Prot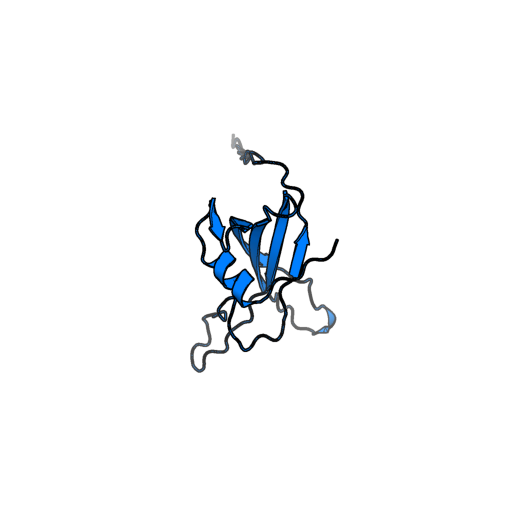ein AF-A0A6B2FKY1-F1 (afdb_monomer)

Foldseek 3Di:
DFDDDDLVQVVVLVPDDAQDQDPVFKGWHDKDKDFDFDDQPPVPPDRPRPTWIKIKTWMAGNVVRFIKMKIDTWDWDDDPPDPPDTHTDDPRDPDDPDDIGMDTDDCPDPDPPPVPPPPPPPDDD

Solvent-accessible surface area (backbone atoms only — not comparable to full-atom values): 8193 Å² total; per-residue (Å²): 140,88,70,86,76,54,69,71,56,52,48,51,47,68,74,45,53,68,72,39,72,44,94,87,37,33,30,24,58,55,70,50,79,43,82,39,75,59,77,83,57,77,88,68,87,52,94,68,78,58,71,38,45,27,42,37,38,33,31,38,34,68,86,79,71,44,38,35,32,42,39,35,69,48,51,75,44,88,60,94,90,56,96,81,68,90,44,63,46,71,96,78,66,92,88,70,87,71,81,64,46,69,44,80,46,86,82,84,63,89,74,83,76,73,78,79,76,78,79,81,78,79,81,87,126

pLDDT: mean 71.92, std 18.88, range [35.38, 95.81]

Mean predicted aligned error: 12.19 Å

Radius of gyration: 19.31 Å; Cα contacts (8 Å, |Δi|>4): 175; chains: 1; bounding box: 42×61×46 Å

Nearest PDB structures (foldseek):
  9eyt-assembly1_A  TM=6.607E-01  e=4.102E+00  Saccharomyces cerevisiae S288C
  8wg2-assembly1_A  TM=6.877E-01  e=6.490E+00  Flavobacterium johnsoniae UW101
  8wg2-assembly2_D  TM=6.855E-01  e=7.279E+00  Flavobacterium johnsoniae UW101

Structure (mmCIF, N/CA/C/O backbone):
data_AF-A0A6B2FKY1-F1
#
_entry.id   AF-A0A6B2FKY1-F1
#
loop_
_atom_site.group_PDB
_atom_site.id
_atom_site.type_symbol
_atom_site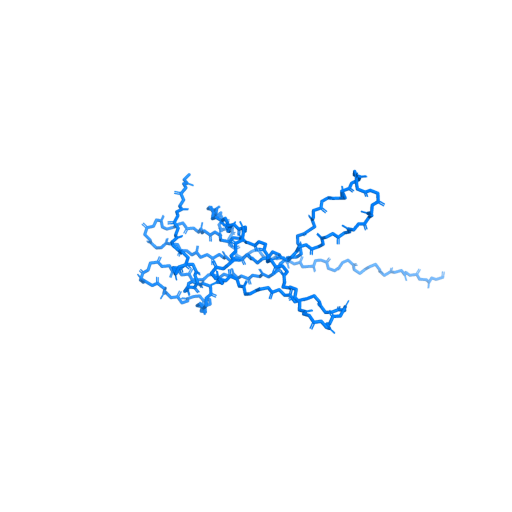.label_atom_id
_atom_site.label_alt_id
_atom_site.label_comp_id
_atom_site.label_asym_id
_atom_site.label_entity_id
_atom_site.label_seq_id
_atom_site.pdbx_PDB_ins_code
_atom_site.Cartn_x
_atom_site.Cartn_y
_atom_site.Cartn_z
_atom_site.occupancy
_atom_site.B_iso_or_equiv
_atom_site.auth_seq_id
_atom_site.auth_comp_id
_atom_site.auth_asym_id
_atom_site.auth_atom_id
_atom_site.pdbx_PDB_model_num
ATOM 1 N N . MET A 1 1 ? 8.494 3.744 17.003 1.00 57.88 1 MET A N 1
ATOM 2 C CA . MET A 1 1 ? 7.716 2.497 16.821 1.00 57.88 1 MET A CA 1
ATOM 3 C C . MET A 1 1 ? 8.063 1.926 15.451 1.00 57.88 1 MET A C 1
ATOM 5 O O . MET A 1 1 ? 8.072 2.699 14.501 1.00 57.88 1 MET A O 1
ATOM 9 N N . ARG A 1 2 ? 8.419 0.641 15.332 1.00 65.75 2 ARG A N 1
ATOM 10 C CA . ARG A 1 2 ? 8.652 -0.019 14.032 1.00 65.75 2 ARG A CA 1
ATOM 11 C C . ARG A 1 2 ? 7.595 -1.101 13.851 1.00 65.75 2 ARG A C 1
ATOM 13 O O . ARG A 1 2 ? 7.387 -1.889 14.767 1.00 65.75 2 ARG A O 1
ATOM 20 N N . LYS A 1 3 ? 6.946 -1.123 12.690 1.00 79.06 3 LYS A N 1
ATOM 21 C CA . LYS A 1 3 ? 5.935 -2.115 12.321 1.00 79.06 3 LYS A CA 1
ATOM 22 C C . LYS A 1 3 ? 6.397 -2.867 11.092 1.00 79.06 3 LYS A C 1
ATOM 24 O O . LYS A 1 3 ? 6.963 -2.268 10.183 1.00 79.06 3 LYS A O 1
ATOM 29 N N . SER A 1 4 ? 6.147 -4.167 11.086 1.00 84.38 4 SER A N 1
ATOM 30 C CA . SER A 1 4 ? 6.422 -5.033 9.950 1.00 84.38 4 SER A CA 1
ATOM 31 C C . SER A 1 4 ? 5.137 -5.763 9.591 1.00 84.38 4 SER A C 1
ATOM 33 O O . SER A 1 4 ? 4.507 -6.367 10.459 1.00 84.38 4 SER A O 1
ATOM 35 N N . LEU A 1 5 ? 4.729 -5.659 8.331 1.00 87.19 5 LEU A N 1
ATOM 36 C CA . LEU A 1 5 ? 3.619 -6.413 7.760 1.00 87.19 5 LEU A CA 1
ATOM 37 C C . LEU A 1 5 ? 4.179 -7.325 6.676 1.00 87.19 5 LEU A C 1
ATOM 39 O O . LEU A 1 5 ? 5.112 -6.948 5.967 1.00 87.19 5 LEU A O 1
ATOM 43 N N . THR A 1 6 ? 3.607 -8.519 6.537 1.00 88.25 6 THR A N 1
ATOM 44 C CA . THR A 1 6 ? 3.989 -9.415 5.445 1.00 88.25 6 THR A CA 1
ATOM 45 C C . THR A 1 6 ? 3.587 -8.813 4.099 1.00 88.25 6 THR A C 1
ATOM 47 O O . THR A 1 6 ? 2.637 -8.029 4.004 1.00 88.25 6 THR A O 1
ATOM 50 N N . VAL A 1 7 ? 4.289 -9.216 3.039 1.00 85.44 7 VAL A N 1
ATOM 51 C CA . VAL A 1 7 ? 3.984 -8.801 1.661 1.00 85.44 7 VAL A CA 1
ATOM 52 C C . VAL A 1 7 ? 2.533 -9.130 1.291 1.00 85.44 7 VAL A C 1
ATOM 54 O O . VAL A 1 7 ? 1.854 -8.295 0.701 1.00 85.44 7 VAL A O 1
ATOM 57 N N . ASP A 1 8 ? 2.012 -10.281 1.724 1.00 88.81 8 ASP A N 1
ATOM 58 C CA . ASP A 1 8 ? 0.624 -10.688 1.465 1.00 88.81 8 ASP A CA 1
ATOM 59 C C . ASP A 1 8 ? -0.411 -9.788 2.151 1.00 88.81 8 ASP A C 1
ATOM 61 O O . ASP A 1 8 ? -1.473 -9.509 1.593 1.00 88.81 8 ASP A O 1
ATOM 65 N N . VAL A 1 9 ? -0.124 -9.311 3.366 1.00 91.00 9 VAL A N 1
ATOM 66 C CA . VAL A 1 9 ? -0.982 -8.330 4.048 1.00 91.00 9 VAL A CA 1
ATOM 67 C C . VAL A 1 9 ? -0.947 -7.001 3.296 1.00 91.00 9 VAL A C 1
ATOM 69 O O . VAL A 1 9 ? -2.000 -6.441 2.999 1.00 91.00 9 VAL A O 1
ATOM 72 N N . LEU A 1 10 ? 0.243 -6.520 2.931 1.00 91.00 10 LEU A N 1
ATOM 73 C CA . LEU A 1 10 ? 0.407 -5.259 2.203 1.00 91.00 10 LEU A CA 1
ATOM 74 C C . LEU A 1 10 ? -0.271 -5.286 0.828 1.00 91.00 10 LEU A C 1
ATOM 76 O O . LEU A 1 10 ? -0.938 -4.321 0.466 1.00 91.00 10 LEU A O 1
ATOM 80 N N . ASN A 1 11 ? -0.169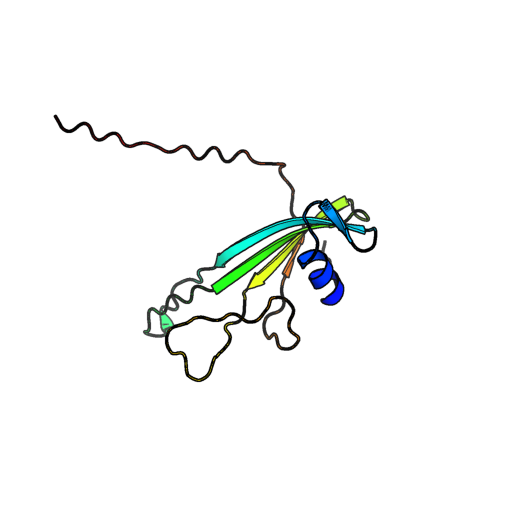 -6.398 0.098 1.00 90.44 11 ASN A N 1
ATOM 81 C CA . ASN A 1 11 ? -0.817 -6.590 -1.200 1.00 90.44 11 ASN A CA 1
ATOM 82 C C . ASN A 1 11 ? -2.350 -6.584 -1.083 1.00 90.44 11 ASN A C 1
ATOM 84 O O . ASN A 1 11 ? -3.033 -6.002 -1.925 1.00 90.44 11 ASN A O 1
ATOM 88 N N . ARG A 1 12 ? -2.909 -7.176 -0.019 1.00 93.19 12 ARG A N 1
ATOM 89 C CA . ARG A 1 12 ? -4.359 -7.134 0.232 1.00 93.19 12 ARG A CA 1
ATOM 90 C C . ARG A 1 12 ? -4.839 -5.733 0.596 1.00 93.19 12 ARG A C 1
ATOM 92 O O . ARG A 1 12 ? -5.833 -5.292 0.036 1.00 93.19 12 ARG A O 1
ATOM 99 N N . ILE A 1 13 ? -4.102 -5.003 1.437 1.00 93.44 13 ILE A N 1
ATOM 100 C CA . ILE A 1 13 ? -4.416 -3.594 1.726 1.00 93.44 13 ILE A CA 1
ATOM 101 C C . ILE A 1 13 ? -4.329 -2.757 0.443 1.00 93.44 13 ILE A C 1
ATOM 103 O O . ILE A 1 13 ? -5.209 -1.951 0.175 1.00 93.44 13 ILE A O 1
ATOM 107 N N . TYR A 1 14 ? -3.302 -2.961 -0.382 1.00 90.75 14 TYR A N 1
ATOM 108 C CA . TYR A 1 14 ? -3.132 -2.242 -1.646 1.00 90.75 14 TYR A CA 1
ATOM 109 C C . TYR A 1 14 ? -4.307 -2.408 -2.614 1.00 90.75 14 TYR A C 1
ATOM 111 O O . TYR A 1 14 ? -4.708 -1.428 -3.238 1.00 90.75 14 TYR A O 1
ATOM 119 N N . ARG A 1 15 ? -4.844 -3.627 -2.732 1.00 90.88 15 ARG A N 1
ATOM 120 C CA . ARG A 1 15 ? -5.960 -3.953 -3.635 1.00 90.88 15 ARG A CA 1
ATOM 121 C C . ARG A 1 15 ? -7.326 -3.530 -3.106 1.00 90.88 15 ARG A C 1
ATOM 123 O O . ARG A 1 15 ? -8.271 -3.487 -3.886 1.00 90.88 15 ARG A O 1
ATOM 130 N N . ALA A 1 16 ? -7.425 -3.263 -1.809 1.00 92.62 16 ALA A N 1
ATOM 131 C CA . ALA A 1 16 ? -8.669 -2.884 -1.167 1.00 92.62 16 ALA A CA 1
ATOM 132 C C . ALA A 1 16 ? -9.119 -1.480 -1.590 1.00 92.62 16 ALA A C 1
ATOM 134 O O . ALA A 1 16 ? -8.302 -0.588 -1.851 1.00 92.62 16 ALA A O 1
ATOM 135 N N . SER A 1 17 ? -10.431 -1.269 -1.609 1.00 91.12 17 SER A N 1
ATOM 136 C CA . SER A 1 17 ? -11.003 0.057 -1.837 1.00 91.12 17 SER A CA 1
ATOM 137 C C . SER A 1 17 ? -10.788 0.959 -0.614 1.00 91.12 17 SER A C 1
ATOM 139 O O . SER A 1 17 ? -10.756 0.465 0.515 1.00 91.12 17 SER A O 1
ATOM 141 N N . PRO A 1 18 ? -10.663 2.290 -0.780 1.00 90.50 18 PRO A N 1
ATOM 142 C CA . PRO A 1 18 ? -10.696 3.216 0.350 1.00 90.50 18 PRO A CA 1
ATOM 143 C C . PRO A 1 18 ? -11.906 2.965 1.266 1.00 90.50 18 PRO A C 1
ATOM 145 O O . PRO A 1 18 ? -13.035 2.866 0.795 1.00 90.50 18 PRO A O 1
ATOM 148 N N . GLY A 1 19 ? -11.667 2.857 2.572 1.00 89.50 19 GLY A N 1
ATOM 149 C CA . GLY A 1 19 ? -12.670 2.555 3.596 1.00 89.50 19 GLY A CA 1
ATOM 150 C C . GLY A 1 19 ? -12.927 1.063 3.838 1.00 89.50 19 GLY A C 1
ATOM 151 O O . GLY A 1 19 ? -13.572 0.720 4.826 1.00 89.50 19 GLY A O 1
ATOM 152 N N . GLU A 1 20 ? -12.408 0.169 2.994 1.00 93.44 20 GLU A N 1
ATOM 153 C CA . GLU A 1 20 ? -12.565 -1.275 3.173 1.00 93.44 20 GLU A CA 1
ATOM 154 C C . GLU A 1 20 ? -11.750 -1.782 4.372 1.00 93.44 20 GLU A C 1
ATOM 156 O O . GLU A 1 20 ? -10.612 -1.351 4.590 1.00 93.44 20 GLU A O 1
A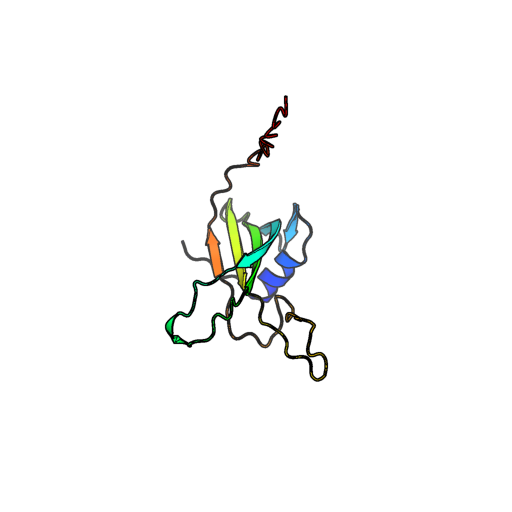TOM 161 N N . VAL A 1 21 ? -12.338 -2.707 5.142 1.00 95.19 21 VAL A N 1
ATOM 162 C CA . VAL A 1 21 ? -11.702 -3.353 6.297 1.00 95.19 21 VAL A CA 1
ATOM 163 C C . VAL A 1 21 ? -11.041 -4.662 5.859 1.00 95.19 21 VAL A C 1
ATOM 165 O O . VAL A 1 21 ? -11.713 -5.601 5.442 1.00 95.19 21 VAL A O 1
ATOM 168 N N . ILE A 1 22 ? -9.724 -4.752 6.020 1.00 95.69 22 ILE A N 1
ATOM 169 C CA . ILE A 1 22 ? -8.892 -5.904 5.672 1.00 95.69 22 ILE A CA 1
ATOM 170 C C . ILE A 1 22 ? -8.473 -6.617 6.959 1.00 95.69 22 ILE A C 1
ATOM 172 O O . ILE A 1 22 ? -7.993 -5.989 7.907 1.00 95.69 22 ILE A O 1
ATOM 176 N N . ASP A 1 23 ? -8.650 -7.938 7.004 1.00 94.31 23 ASP A N 1
ATOM 177 C CA . ASP A 1 23 ? -8.321 -8.798 8.156 1.00 94.31 23 ASP A CA 1
ATOM 178 C C . ASP A 1 23 ? -9.004 -8.414 9.477 1.00 94.31 23 ASP A C 1
ATOM 180 O O . ASP A 1 23 ? -8.537 -8.795 10.548 1.00 94.31 23 ASP A O 1
ATOM 184 N N . GLY A 1 24 ? -10.075 -7.616 9.424 1.00 94.50 24 GLY A N 1
ATOM 185 C CA . GLY A 1 24 ? -10.725 -7.072 10.618 1.00 94.50 24 GLY A CA 1
ATOM 186 C C . GLY A 1 24 ? -9.880 -6.051 11.392 1.00 94.50 24 GLY A C 1
ATOM 187 O O . GLY A 1 24 ? -10.252 -5.687 12.503 1.00 94.50 24 GLY A O 1
ATOM 188 N N . LYS A 1 25 ? -8.746 -5.596 10.841 1.00 95.69 25 LYS A N 1
ATOM 189 C CA . LYS A 1 25 ? -7.777 -4.751 11.563 1.00 95.69 25 LYS A CA 1
ATOM 190 C C . LYS A 1 25 ? -7.190 -3.603 10.758 1.00 95.69 25 LYS A C 1
ATOM 192 O O . LYS A 1 25 ? -6.713 -2.655 11.363 1.00 95.69 25 LYS A O 1
ATOM 197 N N . TYR A 1 26 ? -7.204 -3.649 9.431 1.00 95.81 26 TYR A N 1
ATOM 198 C CA . TYR A 1 26 ? -6.655 -2.572 8.609 1.00 95.81 26 TYR A CA 1
ATOM 199 C C . TYR A 1 26 ? -7.761 -1.887 7.830 1.00 95.81 26 TYR A C 1
ATOM 201 O O . TYR A 1 26 ? -8.643 -2.561 7.318 1.00 95.81 26 TYR A O 1
ATOM 209 N N . VAL A 1 27 ? -7.696 -0.565 7.699 1.00 95.56 27 VAL A N 1
ATOM 210 C CA . VAL A 1 27 ? -8.604 0.200 6.839 1.00 95.56 27 VAL A CA 1
ATOM 211 C C . VAL A 1 27 ? -7.796 0.984 5.831 1.00 95.56 27 VAL A C 1
ATOM 213 O O . VAL A 1 27 ? -6.931 1.780 6.200 1.00 95.56 27 VAL A O 1
ATOM 216 N N . ARG A 1 28 ? -8.065 0.767 4.546 1.00 93.06 28 ARG A N 1
ATOM 217 C CA . ARG A 1 28 ? -7.385 1.481 3.469 1.00 93.06 28 ARG A CA 1
ATOM 218 C C . ARG A 1 28 ? -7.847 2.940 3.424 1.00 93.06 28 ARG A C 1
ATOM 220 O O . ARG A 1 28 ? -9.040 3.189 3.366 1.00 93.06 28 ARG A O 1
ATOM 227 N N . MET A 1 29 ? -6.923 3.903 3.410 1.00 91.12 29 MET A N 1
ATOM 228 C CA . MET A 1 29 ? -7.277 5.333 3.385 1.00 91.12 29 MET A CA 1
ATOM 229 C C . MET A 1 29 ? -7.104 5.935 1.980 1.00 91.12 29 MET A C 1
ATOM 231 O O . MET A 1 29 ? -8.085 6.146 1.280 1.00 91.12 29 MET A O 1
ATOM 235 N N . PHE A 1 30 ? -5.868 6.193 1.536 1.00 86.44 30 PHE A N 1
ATOM 236 C CA . PHE A 1 30 ? -5.590 6.813 0.229 1.00 86.44 30 PHE A CA 1
ATOM 237 C C . PHE A 1 30 ? -4.247 6.379 -0.360 1.00 86.44 30 PHE A C 1
ATOM 239 O O . PHE A 1 30 ? -3.306 6.111 0.386 1.00 86.44 30 PHE A O 1
ATOM 246 N N . GLY A 1 31 ? -4.113 6.267 -1.682 1.00 87.06 31 GLY A N 1
ATOM 247 C CA . GLY A 1 31 ? -2.814 6.003 -2.309 1.00 87.06 31 GLY A CA 1
ATOM 248 C C . GLY A 1 31 ? -2.666 6.700 -3.639 1.00 87.06 31 GLY A C 1
ATOM 249 O O . GLY A 1 31 ? -3.653 7.091 -4.253 1.00 87.06 31 GLY A O 1
ATOM 250 N N . HIS A 1 32 ? -1.416 6.889 -4.025 1.00 85.94 32 HIS A N 1
ATOM 251 C CA . HIS A 1 32 ? -1.036 7.695 -5.168 1.00 85.94 32 HIS A CA 1
ATOM 252 C C . HIS A 1 32 ? 0.322 7.257 -5.701 1.00 85.94 32 HIS A C 1
ATOM 254 O O . HIS A 1 32 ? 1.131 6.664 -4.984 1.00 85.94 32 HIS A O 1
ATOM 260 N N . TYR A 1 33 ? 0.546 7.599 -6.964 1.00 84.44 33 TYR A N 1
ATOM 261 C CA . TYR A 1 33 ? 1.862 7.605 -7.575 1.00 84.44 33 TYR A CA 1
ATOM 262 C C . TYR A 1 33 ? 2.440 9.015 -7.468 1.00 84.44 33 TYR A C 1
ATOM 264 O O . TYR A 1 33 ? 1.727 10.000 -7.664 1.00 84.44 33 TYR A O 1
ATOM 272 N N . GLU A 1 34 ? 3.724 9.103 -7.166 1.00 81.81 34 GLU A N 1
ATOM 273 C CA . GLU A 1 34 ? 4.505 10.331 -7.179 1.00 81.81 34 GLU A CA 1
ATOM 274 C C . GLU A 1 34 ? 5.797 10.090 -7.964 1.00 81.81 34 GLU A C 1
ATOM 276 O O . GLU A 1 34 ? 6.374 9.002 -7.926 1.00 81.81 34 GLU A O 1
ATOM 281 N N . ALA A 1 35 ? 6.245 11.092 -8.714 1.00 73.81 35 ALA A N 1
ATOM 282 C CA . ALA A 1 35 ? 7.581 11.062 -9.288 1.00 73.81 35 ALA A CA 1
ATOM 283 C C . ALA A 1 35 ? 8.589 11.271 -8.151 1.00 73.81 35 ALA A C 1
ATOM 285 O O . ALA A 1 35 ? 8.551 12.295 -7.471 1.00 73.81 35 ALA A O 1
ATOM 286 N N . SER A 1 36 ? 9.484 10.309 -7.939 1.00 69.12 36 SER A N 1
ATOM 287 C CA . SER A 1 36 ? 10.645 10.475 -7.071 1.00 69.12 36 SER A CA 1
ATOM 288 C C . SER A 1 36 ? 11.840 10.861 -7.940 1.00 69.12 36 SER A C 1
ATOM 290 O O . SER A 1 36 ? 12.379 10.021 -8.665 1.00 69.12 36 SER A O 1
ATOM 292 N N . GLY A 1 37 ? 12.237 12.131 -7.898 1.00 58.16 37 GLY A N 1
ATOM 293 C CA . GLY A 1 37 ? 13.536 12.549 -8.419 1.00 58.16 37 GLY A CA 1
ATOM 294 C C . GLY A 1 37 ? 14.616 12.210 -7.396 1.00 58.16 37 GLY A C 1
ATOM 295 O O . GLY A 1 37 ? 14.474 12.583 -6.234 1.00 58.16 37 GLY A O 1
ATOM 296 N N . ASN A 1 38 ? 15.662 11.501 -7.816 1.00 51.66 38 ASN A N 1
ATOM 297 C CA . ASN A 1 38 ? 16.938 11.536 -7.108 1.00 51.66 38 ASN A CA 1
ATOM 298 C C . ASN A 1 38 ? 17.796 12.634 -7.739 1.00 51.66 38 ASN A C 1
ATOM 300 O O . ASN A 1 38 ? 17.709 12.859 -8.949 1.00 51.66 38 ASN A O 1
ATOM 304 N N . ASP A 1 39 ? 18.574 13.314 -6.899 1.00 46.59 39 ASP A N 1
ATOM 305 C CA . ASP A 1 39 ? 19.544 14.330 -7.296 1.00 46.59 39 ASP A CA 1
ATOM 306 C C . ASP A 1 39 ? 20.450 13.844 -8.435 1.00 46.59 39 ASP A C 1
ATOM 308 O O . ASP A 1 39 ? 20.720 12.648 -8.582 1.00 46.59 39 ASP A O 1
ATOM 312 N N . LEU A 1 40 ? 20.897 14.811 -9.238 1.00 45.22 40 LEU A N 1
ATOM 313 C CA . LEU A 1 40 ? 21.877 14.656 -10.307 1.00 45.22 40 LEU A CA 1
ATOM 314 C C . LEU A 1 40 ? 23.034 13.763 -9.832 1.00 45.22 40 LEU A C 1
ATOM 316 O O . LEU A 1 40 ? 23.754 14.108 -8.897 1.00 45.22 40 LEU A O 1
ATOM 320 N N . ASN A 1 41 ? 23.233 12.618 -10.485 1.00 42.19 41 ASN A N 1
ATOM 321 C CA . ASN A 1 41 ? 24.479 11.868 -10.353 1.00 42.19 41 ASN A CA 1
ATOM 322 C C . ASN A 1 41 ? 25.568 12.633 -11.121 1.00 42.19 41 ASN A C 1
ATOM 324 O O . ASN A 1 41 ? 25.909 12.272 -12.247 1.00 42.19 41 ASN A O 1
ATOM 328 N N . GLU A 1 42 ? 26.099 13.700 -10.523 1.00 46.44 42 GLU A N 1
ATOM 329 C CA . GLU A 1 42 ? 27.154 14.535 -11.120 1.00 46.44 42 GLU A CA 1
ATOM 330 C C . GLU A 1 42 ? 28.427 13.721 -11.450 1.00 46.44 42 GLU A C 1
ATOM 332 O O . GLU A 1 42 ? 29.174 14.065 -12.364 1.00 46.44 42 GLU A O 1
ATOM 337 N N . ASP A 1 43 ? 28.633 12.581 -10.780 1.00 50.12 43 ASP A N 1
ATOM 338 C CA . ASP A 1 43 ? 29.835 11.746 -10.909 1.00 50.12 43 ASP A C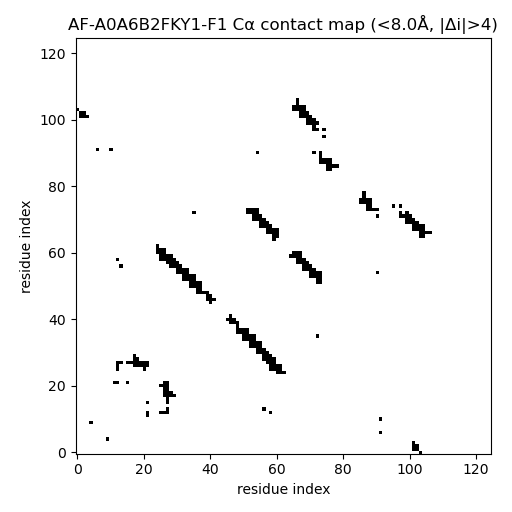A 1
ATOM 339 C C . ASP A 1 43 ? 29.868 10.827 -12.149 1.00 50.12 43 ASP A C 1
ATOM 341 O O . ASP A 1 43 ? 30.898 10.208 -12.424 1.00 50.12 43 ASP A O 1
ATOM 345 N N . ALA A 1 44 ? 28.778 10.710 -12.918 1.00 50.34 44 ALA A N 1
ATOM 346 C CA . ALA A 1 44 ? 28.699 9.762 -14.039 1.00 50.34 44 ALA A CA 1
ATOM 347 C C . ALA A 1 44 ? 28.912 10.382 -15.433 1.00 50.34 44 ALA A C 1
ATOM 349 O O . ALA A 1 44 ? 28.938 9.646 -16.419 1.00 50.34 44 ALA A O 1
ATOM 350 N N . GLY A 1 45 ? 29.058 11.709 -15.556 1.00 43.91 45 GLY A N 1
ATOM 351 C CA . GLY A 1 45 ? 29.221 12.379 -16.860 1.00 43.91 45 GLY A CA 1
ATOM 352 C C . GLY A 1 45 ? 28.040 12.187 -17.827 1.00 43.91 45 GLY A C 1
ATOM 353 O O . GLY A 1 45 ? 28.163 12.467 -19.019 1.00 43.91 45 GLY A O 1
ATOM 354 N N . VAL A 1 46 ? 26.907 11.703 -17.316 1.00 43.88 46 VAL A N 1
ATOM 355 C CA . VAL A 1 46 ? 25.643 11.530 -18.025 1.00 43.88 46 VAL A CA 1
ATOM 356 C C . VAL A 1 46 ? 24.571 12.135 -17.127 1.00 43.88 46 VAL A C 1
ATOM 358 O O . VAL A 1 46 ? 24.272 11.586 -16.067 1.00 43.88 46 VAL A O 1
ATOM 361 N N . ASP A 1 47 ? 24.005 13.267 -17.548 1.00 41.28 47 ASP A N 1
ATOM 362 C CA . ASP A 1 47 ? 22.848 13.916 -16.917 1.00 41.28 47 ASP A CA 1
ATOM 363 C C . ASP A 1 47 ? 21.578 13.072 -17.132 1.00 41.28 47 ASP A C 1
ATOM 365 O O . ASP A 1 47 ? 20.616 13.490 -17.781 1.00 41.28 47 ASP A O 1
ATOM 369 N N . GLU A 1 48 ? 21.564 11.833 -16.643 1.00 46.75 48 GLU A N 1
ATOM 370 C CA . GLU A 1 48 ? 20.386 10.982 -16.726 1.00 46.75 48 GLU A CA 1
ATOM 371 C C . GLU A 1 48 ? 19.514 11.232 -15.496 1.00 46.75 48 GLU A C 1
ATOM 373 O O . GLU A 1 48 ? 19.673 10.610 -14.442 1.00 46.75 48 GLU A O 1
ATOM 378 N N . TYR A 1 49 ? 18.568 12.168 -15.637 1.00 49.34 49 TYR A N 1
ATOM 379 C CA . TYR A 1 49 ? 17.443 12.316 -14.715 1.00 49.34 49 TYR A CA 1
ATOM 380 C C . TYR A 1 49 ? 16.695 10.984 -14.630 1.00 49.34 49 TYR A C 1
ATOM 382 O O . TYR A 1 49 ? 15.779 10.691 -15.404 1.00 49.34 49 TYR A O 1
ATOM 390 N N . THR A 1 50 ? 17.071 10.153 -13.664 1.00 53.06 50 THR A N 1
ATOM 391 C CA . THR A 1 50 ? 16.349 8.917 -13.402 1.00 53.06 50 THR A CA 1
ATOM 392 C C . THR A 1 50 ? 15.161 9.265 -12.523 1.00 53.06 50 THR A C 1
ATOM 394 O O . THR A 1 50 ? 15.223 9.208 -11.297 1.00 53.06 50 THR A O 1
ATOM 397 N N . ILE A 1 51 ? 14.056 9.653 -13.162 1.00 60.25 51 ILE A N 1
ATOM 398 C CA . ILE A 1 51 ? 12.769 9.759 -12.478 1.00 60.25 51 ILE A CA 1
ATOM 399 C C . ILE A 1 51 ? 12.340 8.332 -12.115 1.00 60.25 51 ILE A C 1
ATOM 401 O O . ILE A 1 51 ? 11.997 7.514 -12.981 1.00 60.25 51 ILE A O 1
ATOM 405 N N . GLY A 1 52 ? 12.415 8.020 -10.823 1.00 70.56 52 GLY A N 1
ATOM 406 C CA . GLY A 1 52 ? 11.743 6.869 -10.239 1.00 70.56 52 GLY A CA 1
ATOM 407 C C . GLY A 1 52 ? 10.256 7.178 -10.088 1.00 70.56 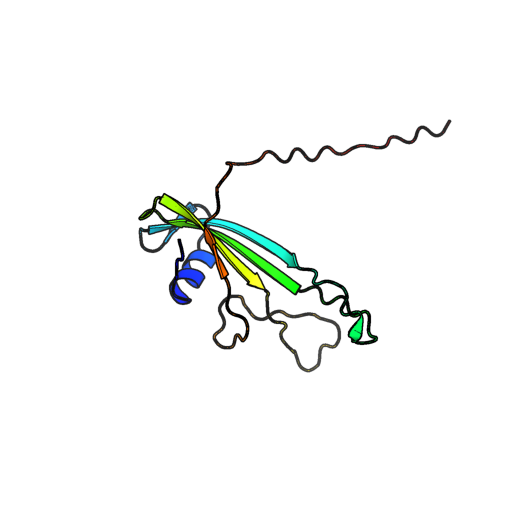52 GLY A C 1
ATOM 408 O O . GLY A 1 52 ? 9.869 8.326 -9.879 1.00 70.56 52 GLY A O 1
ATOM 409 N N . ILE A 1 53 ? 9.405 6.164 -10.197 1.00 75.44 53 ILE A N 1
ATOM 410 C CA . ILE A 1 53 ? 7.998 6.302 -9.815 1.00 75.44 53 ILE A CA 1
ATOM 411 C C . ILE A 1 53 ? 7.849 5.651 -8.451 1.00 75.44 53 ILE A C 1
ATOM 413 O O . ILE A 1 53 ? 8.144 4.472 -8.284 1.00 75.44 53 ILE A O 1
ATOM 417 N N . LEU A 1 54 ? 7.407 6.424 -7.473 1.00 83.38 54 LEU A N 1
ATOM 418 C CA . LEU A 1 54 ? 7.129 5.982 -6.119 1.00 83.38 54 LEU A CA 1
ATOM 419 C C . LEU A 1 54 ? 5.622 5.778 -5.987 1.00 83.38 54 LEU A C 1
ATOM 421 O O . LEU A 1 54 ? 4.834 6.664 -6.305 1.00 83.38 54 LEU A O 1
ATOM 425 N N . TYR A 1 55 ? 5.202 4.605 -5.525 1.00 87.44 55 TYR A N 1
ATOM 426 C CA . TYR A 1 55 ? 3.827 4.403 -5.093 1.00 87.44 55 TYR A CA 1
ATOM 427 C C . TYR A 1 55 ? 3.750 4.409 -3.574 1.00 87.44 55 TYR A C 1
ATOM 429 O O . TYR A 1 55 ? 4.477 3.682 -2.889 1.00 87.44 55 TYR A O 1
ATOM 437 N N . SER A 1 56 ? 2.819 5.202 -3.058 1.00 89.69 56 SER A N 1
ATOM 438 C CA . SER A 1 56 ? 2.599 5.396 -1.633 1.00 89.69 56 SER A CA 1
ATOM 439 C C . SER A 1 56 ? 1.132 5.154 -1.294 1.00 89.69 56 SER A C 1
ATOM 441 O O . SER A 1 56 ? 0.227 5.646 -1.969 1.00 89.69 56 SER A O 1
ATOM 443 N N . PHE A 1 57 ? 0.869 4.431 -0.207 1.00 90.94 57 PHE A N 1
ATOM 444 C CA . PHE A 1 57 ? -0.480 4.217 0.291 1.00 90.94 57 PHE A CA 1
ATOM 445 C C . PHE A 1 57 ? -0.573 4.265 1.812 1.00 90.94 57 PHE A C 1
ATOM 447 O O . PHE A 1 57 ? 0.279 3.730 2.516 1.00 90.94 57 PHE A O 1
ATOM 454 N N . SER A 1 58 ? -1.635 4.886 2.326 1.00 92.81 58 SER A N 1
ATOM 455 C CA . SER A 1 58 ? -1.931 4.962 3.754 1.00 92.81 58 SER A CA 1
ATOM 456 C C . SER A 1 58 ? -3.048 4.013 4.190 1.00 92.81 58 SER A C 1
ATOM 458 O O . SER A 1 58 ? -3.990 3.720 3.445 1.00 92.81 58 SER A O 1
ATOM 460 N N . PHE A 1 59 ? -2.952 3.532 5.422 1.00 94.00 59 PHE A N 1
ATOM 461 C CA . PHE A 1 59 ? -3.968 2.710 6.064 1.00 94.00 59 PHE A CA 1
ATOM 462 C C . PHE A 1 59 ? -4.022 3.002 7.564 1.00 94.00 59 PHE A C 1
ATOM 464 O O . PHE A 1 59 ? -3.028 3.416 8.159 1.00 94.00 59 PHE A O 1
ATOM 471 N N . LYS A 1 60 ? -5.186 2.795 8.174 1.00 93.75 60 LYS A N 1
ATOM 472 C CA . LYS A 1 60 ? -5.357 2.791 9.628 1.00 93.75 60 LYS A CA 1
ATOM 473 C C . LYS A 1 60 ? -5.200 1.364 10.135 1.00 93.75 60 LYS A C 1
ATOM 475 O O . LYS A 1 60 ? -5.772 0.460 9.531 1.00 93.75 60 LYS A O 1
ATOM 480 N N . ASP A 1 61 ? -4.455 1.151 11.212 1.00 94.12 61 ASP A N 1
ATOM 481 C CA . ASP A 1 61 ? -4.550 -0.091 11.980 1.00 94.12 61 ASP A CA 1
ATOM 482 C C . ASP A 1 61 ? -5.460 0.143 13.191 1.00 94.12 61 ASP A C 1
ATOM 484 O O . ASP A 1 61 ? -5.259 1.060 13.977 1.00 94.12 61 ASP A O 1
ATOM 488 N N . LEU A 1 62 ? -6.508 -0.667 13.298 1.00 93.31 62 LEU A N 1
ATOM 489 C CA . LEU A 1 62 ? -7.537 -0.596 14.330 1.00 93.31 62 LEU A CA 1
ATOM 490 C C . LEU A 1 62 ? -7.081 -1.193 15.670 1.00 93.31 62 LEU A C 1
ATOM 492 O O . LEU A 1 62 ? -7.734 -0.976 16.683 1.00 93.31 62 LEU A O 1
ATOM 496 N N . THR A 1 63 ? -5.985 -1.953 15.685 1.00 91.69 63 THR A N 1
ATOM 497 C CA . THR A 1 63 ? -5.419 -2.570 16.895 1.00 91.69 63 THR A CA 1
ATOM 498 C C . THR A 1 63 ? -4.557 -1.604 17.695 1.00 91.69 63 THR A C 1
ATOM 500 O O . THR A 1 63 ? -4.530 -1.686 18.920 1.00 91.69 63 THR A O 1
ATOM 503 N N . ASP A 1 64 ? -3.867 -0.689 17.009 1.00 89.38 64 ASP A N 1
ATOM 504 C CA . ASP A 1 64 ? -3.025 0.339 17.625 1.00 89.38 64 ASP A CA 1
ATOM 505 C C . ASP A 1 64 ? -3.580 1.765 17.441 1.00 89.38 64 ASP A C 1
ATOM 507 O O . ASP A 1 64 ? -3.047 2.704 18.022 1.00 89.38 64 ASP A O 1
ATOM 511 N N . ASP A 1 65 ? -4.675 1.915 16.688 1.00 86.25 65 ASP A N 1
ATOM 512 C CA . ASP A 1 65 ? -5.338 3.176 16.322 1.00 86.25 65 ASP A CA 1
ATOM 513 C C . ASP A 1 65 ? -4.440 4.166 15.549 1.00 86.25 65 ASP A C 1
ATOM 515 O O . ASP A 1 65 ? -4.806 5.325 15.343 1.00 86.25 65 ASP A O 1
ATOM 519 N N . PHE A 1 66 ? -3.279 3.717 15.051 1.00 89.81 66 PHE A N 1
ATOM 520 C CA . PHE A 1 66 ? -2.356 4.551 14.286 1.00 89.81 66 PHE A CA 1
ATOM 521 C C . PHE A 1 66 ? -2.602 4.477 12.780 1.00 89.81 66 PHE A C 1
ATOM 523 O O . PHE A 1 66 ? -3.034 3.469 12.211 1.00 89.81 66 PHE A O 1
ATOM 530 N N . PHE A 1 67 ? -2.223 5.561 12.106 1.00 91.06 67 PHE A N 1
ATOM 531 C CA . PHE A 1 67 ? -2.104 5.593 10.657 1.00 91.06 67 PHE A CA 1
ATOM 532 C C . PHE A 1 67 ? -0.686 5.234 10.235 1.00 91.06 67 PHE A C 1
ATOM 534 O O . PHE A 1 67 ? 0.308 5.666 10.821 1.00 91.06 67 PHE A O 1
ATOM 541 N N . TRP A 1 68 ? -0.608 4.457 9.169 1.00 91.81 68 TRP A N 1
ATOM 542 C CA . TRP A 1 68 ? 0.620 3.941 8.599 1.00 91.81 68 TRP A CA 1
ATOM 543 C C . TRP A 1 68 ? 0.645 4.262 7.112 1.00 91.81 68 TRP A C 1
ATOM 545 O O . TRP A 1 68 ? -0.393 4.258 6.451 1.00 91.81 68 TRP A O 1
ATOM 555 N N . ARG A 1 69 ? 1.833 4.526 6.575 1.00 91.00 69 ARG A N 1
ATOM 556 C CA . ARG A 1 69 ? 2.078 4.658 5.140 1.00 91.00 69 ARG A CA 1
ATOM 557 C C . ARG A 1 69 ? 3.083 3.611 4.709 1.00 91.00 69 ARG A C 1
ATOM 559 O O . ARG A 1 69 ? 4.147 3.492 5.315 1.00 91.00 69 ARG A O 1
ATOM 566 N N . TYR A 1 70 ? 2.732 2.892 3.656 1.00 90.56 70 TYR A N 1
ATOM 567 C CA . TYR A 1 70 ? 3.653 2.088 2.878 1.00 90.56 70 TYR A CA 1
ATOM 568 C C . TYR A 1 70 ? 4.071 2.871 1.641 1.00 90.56 70 TYR A C 1
ATOM 570 O O . TYR A 1 70 ? 3.210 3.396 0.938 1.00 90.56 70 TYR A O 1
ATOM 578 N N . SER A 1 71 ? 5.368 2.928 1.375 1.00 87.56 71 SER A N 1
ATOM 579 C CA . SER A 1 71 ? 5.930 3.620 0.218 1.00 87.56 71 SER A 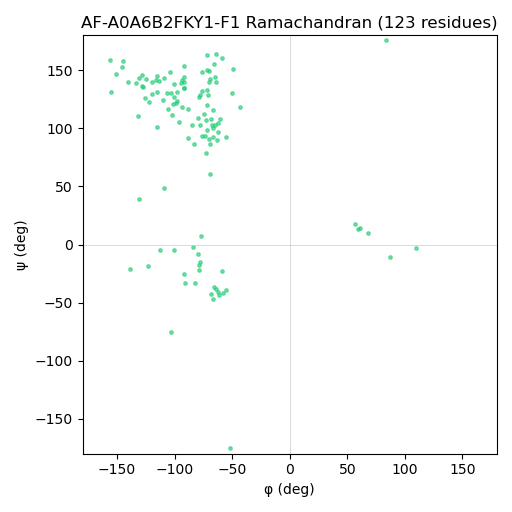CA 1
ATOM 580 C C . SER A 1 71 ? 6.964 2.735 -0.455 1.00 87.56 71 SER A C 1
ATOM 582 O O . SER A 1 71 ? 7.744 2.055 0.221 1.00 87.56 71 SER A O 1
ATOM 584 N N . ARG A 1 72 ? 6.963 2.730 -1.787 1.00 85.00 72 ARG A N 1
ATOM 585 C CA . ARG A 1 72 ? 7.884 1.918 -2.572 1.00 85.00 72 ARG A CA 1
ATOM 586 C C . ARG A 1 72 ? 8.152 2.461 -3.973 1.00 85.00 72 ARG A C 1
ATOM 588 O O . ARG A 1 72 ? 7.214 2.736 -4.716 1.00 85.00 72 ARG A O 1
ATOM 595 N N . VAL A 1 73 ? 9.432 2.538 -4.335 1.00 82.06 73 VAL A N 1
ATOM 596 C CA . VAL A 1 73 ? 9.868 2.838 -5.704 1.00 82.06 73 VAL A CA 1
ATOM 597 C C . VAL A 1 73 ? 9.580 1.632 -6.598 1.00 82.06 73 VAL A C 1
ATOM 599 O O . VAL A 1 73 ? 9.842 0.490 -6.215 1.00 82.06 73 VAL A O 1
ATOM 602 N N . LEU A 1 74 ? 8.989 1.886 -7.762 1.00 79.00 74 LEU A N 1
ATOM 603 C CA . LEU A 1 74 ? 8.702 0.882 -8.772 1.00 79.00 74 LEU A CA 1
ATOM 604 C C . LEU A 1 74 ? 9.968 0.546 -9.553 1.00 79.00 74 LEU A C 1
ATOM 606 O O . LEU A 1 74 ? 10.621 1.425 -10.118 1.00 79.00 74 LEU A O 1
ATOM 610 N N . ASP A 1 75 ? 10.252 -0.746 -9.648 1.00 77.50 75 ASP A N 1
ATOM 611 C CA . ASP A 1 75 ? 11.343 -1.246 -10.471 1.00 77.50 75 ASP A CA 1
ATOM 612 C C . ASP A 1 75 ? 10.922 -1.217 -11.947 1.00 77.50 75 ASP A C 1
ATOM 614 O O . ASP A 1 75 ? 9.833 -1.684 -12.310 1.00 77.50 75 ASP A O 1
ATOM 618 N N . ARG A 1 76 ? 11.787 -0.677 -12.810 1.00 74.69 76 ARG A N 1
ATOM 619 C CA . ARG A 1 76 ? 11.575 -0.709 -14.263 1.00 74.69 76 ARG A CA 1
ATOM 620 C C . ARG A 1 76 ? 11.594 -2.162 -14.751 1.00 74.69 76 ARG A C 1
ATOM 622 O O . ARG A 1 76 ? 12.382 -2.987 -14.284 1.00 74.69 76 ARG A O 1
ATOM 629 N N . ALA A 1 77 ? 10.709 -2.482 -15.682 1.00 72.25 77 ALA A N 1
ATOM 630 C CA . ALA A 1 77 ? 10.751 -3.722 -16.436 1.00 72.25 77 ALA A CA 1
ATOM 631 C C . ALA A 1 77 ? 11.554 -3.480 -17.721 1.00 72.25 77 ALA A C 1
ATOM 633 O O . ALA A 1 77 ? 11.371 -2.465 -18.386 1.00 72.25 77 ALA A O 1
ATOM 634 N N . SER A 1 78 ? 12.456 -4.402 -18.059 1.00 64.25 78 SER A N 1
ATOM 635 C CA . SER A 1 78 ? 13.083 -4.422 -19.380 1.00 64.25 78 SER A CA 1
ATOM 636 C C . SER A 1 78 ? 12.197 -5.257 -20.291 1.00 64.25 78 SER A C 1
ATOM 638 O O . SER A 1 78 ? 11.986 -6.441 -20.026 1.00 64.25 78 SER A O 1
ATOM 640 N N . GLU A 1 79 ? 11.649 -4.634 -21.327 1.00 58.16 79 GLU A N 1
ATOM 641 C CA . GLU A 1 79 ? 10.857 -5.326 -22.333 1.00 58.16 79 GLU A CA 1
ATOM 642 C C . GLU A 1 79 ? 11.701 -5.456 -23.615 1.00 58.16 79 GLU A C 1
ATOM 644 O O . GLU A 1 79 ? 12.144 -4.449 -24.178 1.00 58.16 79 GLU A O 1
ATOM 649 N N . PRO A 1 80 ? 12.032 -6.682 -24.063 1.00 52.78 80 PRO A N 1
ATOM 650 C CA . PRO A 1 80 ? 12.830 -6.865 -25.269 1.00 52.78 80 PRO A CA 1
ATOM 651 C C . PRO A 1 80 ? 12.049 -6.398 -26.505 1.00 52.78 80 PRO A C 1
ATOM 653 O O . PRO A 1 80 ? 11.048 -7.009 -26.871 1.00 52.78 80 PRO A O 1
ATOM 656 N N . GLY A 1 81 ? 12.530 -5.353 -27.183 1.00 57.09 81 GLY A N 1
ATOM 657 C CA . GLY A 1 81 ? 12.012 -4.919 -28.490 1.00 57.09 81 GLY A CA 1
ATOM 658 C C . GLY A 1 81 ? 11.225 -3.604 -28.508 1.00 57.09 81 GLY A C 1
ATOM 659 O O . GLY A 1 81 ? 10.883 -3.140 -29.593 1.00 57.09 81 GLY A O 1
ATOM 660 N N . THR A 1 82 ? 10.994 -2.965 -27.361 1.00 53.66 82 THR A N 1
ATOM 661 C CA . THR A 1 82 ? 10.355 -1.643 -27.250 1.00 53.66 82 THR A CA 1
ATOM 662 C C . THR A 1 82 ? 11.368 -0.645 -26.686 1.00 53.66 82 THR A C 1
ATOM 664 O O . THR A 1 82 ? 11.674 -0.632 -25.501 1.00 53.66 82 THR A O 1
ATOM 667 N N . SER A 1 83 ? 11.969 0.182 -27.549 1.00 57.94 83 SER A N 1
ATOM 668 C CA . SER A 1 83 ? 13.036 1.112 -27.135 1.00 57.94 83 SER A CA 1
ATOM 669 C C . SER A 1 83 ? 12.527 2.431 -26.543 1.00 57.94 83 SER A C 1
ATOM 671 O O . SER A 1 83 ? 13.342 3.275 -26.180 1.00 57.94 83 SER A O 1
ATOM 673 N N . THR A 1 84 ? 11.211 2.654 -26.495 1.00 60.47 84 THR A N 1
ATOM 674 C CA . THR A 1 84 ? 10.620 3.958 -26.134 1.00 60.47 84 THR A CA 1
ATOM 675 C C . THR A 1 84 ? 9.665 3.920 -24.947 1.00 60.47 84 THR A C 1
ATOM 677 O O . THR A 1 84 ? 9.434 4.967 -24.346 1.00 60.47 84 THR A O 1
ATOM 680 N N . ASP A 1 85 ? 9.139 2.751 -24.579 1.00 61.62 85 ASP A N 1
ATOM 681 C CA . ASP A 1 85 ? 8.128 2.648 -23.528 1.00 61.62 85 ASP A CA 1
ATOM 682 C C . ASP A 1 85 ? 8.774 2.244 -22.202 1.00 61.62 85 ASP A C 1
ATOM 684 O O . ASP A 1 85 ? 9.419 1.203 -22.079 1.00 61.62 85 ASP A O 1
ATOM 688 N N . VAL A 1 86 ? 8.599 3.085 -21.181 1.00 68.88 86 VAL A N 1
ATOM 689 C CA . VAL A 1 86 ? 9.036 2.770 -19.819 1.00 68.88 86 VAL A CA 1
ATOM 690 C C . VAL A 1 86 ? 7.940 1.958 -19.140 1.00 68.88 86 VAL A C 1
ATOM 692 O O . VAL A 1 86 ? 6.927 2.500 -18.696 1.00 68.88 86 VAL A O 1
ATOM 695 N N . VAL A 1 87 ? 8.151 0.648 -19.042 1.00 74.25 87 VAL A N 1
ATOM 696 C CA . VAL A 1 87 ? 7.262 -0.265 -18.317 1.00 74.25 87 VAL A CA 1
ATOM 697 C C . VAL A 1 87 ? 7.771 -0.436 -16.886 1.00 74.25 87 VAL A C 1
ATOM 699 O O . VAL A 1 87 ? 8.974 -0.522 -16.642 1.00 74.25 87 VAL A O 1
ATOM 702 N N . TYR A 1 88 ? 6.859 -0.507 -15.919 1.00 77.31 88 TYR A N 1
ATOM 703 C CA . TYR A 1 88 ? 7.183 -0.813 -14.526 1.00 77.31 88 TYR A CA 1
ATOM 704 C C . TYR A 1 88 ? 6.686 -2.210 -14.173 1.00 77.31 88 TYR A C 1
ATOM 706 O O . TYR A 1 88 ? 5.605 -2.628 -14.599 1.00 77.31 88 TYR A O 1
ATOM 714 N N . LYS A 1 89 ? 7.457 -2.935 -13.358 1.00 79.00 89 LYS A N 1
ATOM 715 C CA . LYS A 1 89 ? 6.960 -4.160 -12.725 1.00 79.00 89 LYS A CA 1
ATOM 716 C C . LYS A 1 89 ? 5.721 -3.805 -11.877 1.00 79.00 89 LYS A C 1
ATOM 718 O O . LYS A 1 89 ? 5.547 -2.642 -11.506 1.00 79.00 89 LYS A O 1
ATOM 723 N N . PRO A 1 90 ? 4.864 -4.784 -11.519 1.00 78.56 90 PRO A N 1
ATOM 724 C CA . PRO A 1 90 ? 3.791 -4.579 -10.538 1.00 78.56 90 PRO A CA 1
ATOM 725 C C . PRO A 1 90 ? 4.304 -3.960 -9.219 1.00 78.56 90 PRO A C 1
ATOM 727 O O . PRO A 1 90 ? 5.491 -3.682 -9.078 1.00 78.56 90 PRO A O 1
ATOM 730 N N . LEU A 1 91 ? 3.467 -3.801 -8.191 1.00 77.06 91 LEU A N 1
ATOM 731 C CA . LEU A 1 91 ? 3.939 -3.358 -6.862 1.00 77.06 91 LEU A CA 1
ATOM 732 C C . LEU A 1 91 ? 4.311 -4.517 -5.907 1.00 77.06 91 LEU A C 1
ATOM 734 O O . LEU A 1 91 ? 5.139 -4.344 -5.014 1.00 77.06 91 LEU A O 1
ATOM 738 N N . PHE A 1 92 ? 3.721 -5.705 -6.103 1.00 77.75 92 PHE A N 1
ATOM 739 C CA . PHE A 1 92 ? 3.860 -6.896 -5.240 1.00 77.75 92 PHE A CA 1
ATOM 740 C C . PHE A 1 92 ? 4.185 -8.201 -6.013 1.00 77.75 92 PHE A C 1
ATOM 742 O O . PHE A 1 92 ? 3.649 -9.261 -5.714 1.00 77.75 92 PHE A O 1
ATOM 749 N N . SER A 1 93 ? 5.037 -8.130 -7.037 1.00 69.56 93 SER A N 1
ATOM 750 C CA . SER A 1 93 ? 5.759 -9.263 -7.637 1.00 69.56 93 SER A CA 1
ATOM 751 C C . SER A 1 93 ? 6.756 -9.938 -6.674 1.00 69.56 93 SER A C 1
ATOM 753 O O . SER A 1 93 ? 7.123 -9.392 -5.635 1.00 69.56 93 SER A O 1
ATOM 755 N N . ARG A 1 94 ? 7.192 -11.150 -7.021 1.00 59.94 94 ARG A N 1
ATOM 756 C CA . ARG A 1 94 ? 8.120 -11.955 -6.213 1.00 59.94 94 ARG A CA 1
ATOM 757 C C . ARG A 1 94 ? 9.586 -11.513 -6.347 1.00 59.94 94 ARG A C 1
ATOM 759 O O . ARG A 1 94 ? 10.368 -11.769 -5.438 1.00 59.94 94 ARG A O 1
ATOM 766 N N . ASP A 1 95 ? 9.928 -10.817 -7.431 1.00 60.16 95 ASP A N 1
ATOM 767 C C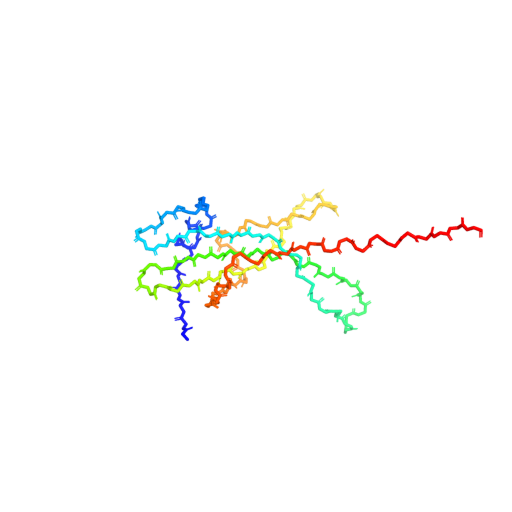A . ASP A 1 95 ? 11.311 -10.643 -7.905 1.00 60.16 95 ASP A CA 1
ATOM 768 C C . ASP A 1 95 ? 11.818 -9.212 -7.713 1.00 60.16 95 ASP A C 1
ATOM 770 O O . ASP A 1 95 ? 12.317 -8.567 -8.641 1.00 60.16 95 ASP A O 1
ATOM 774 N N . TYR A 1 96 ? 11.620 -8.678 -6.514 1.00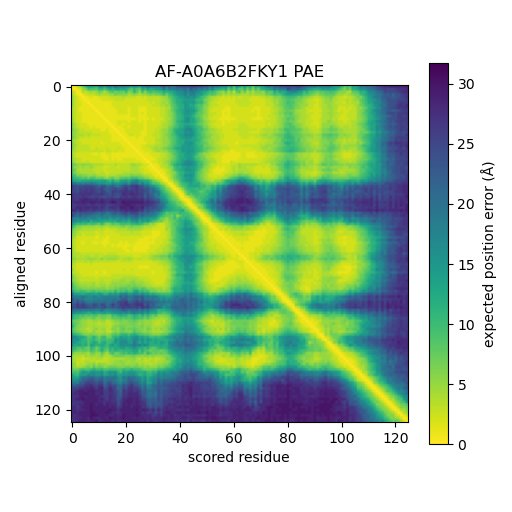 62.97 96 TYR A N 1
ATOM 775 C CA . TYR A 1 96 ? 12.043 -7.324 -6.206 1.00 62.97 96 TYR A CA 1
ATOM 776 C C . TYR A 1 96 ? 13.341 -7.259 -5.441 1.00 62.97 96 TYR A C 1
ATOM 778 O O . TYR A 1 96 ? 13.532 -7.963 -4.453 1.00 62.97 96 TYR A O 1
ATOM 786 N N . GLU A 1 97 ? 14.163 -6.308 -5.856 1.00 56.47 97 GLU A N 1
ATOM 787 C CA . GLU A 1 97 ? 15.450 -6.022 -5.238 1.00 56.47 97 GLU A CA 1
ATOM 788 C C . GLU A 1 97 ? 15.305 -4.957 -4.141 1.00 56.47 97 GLU A C 1
ATOM 790 O O . GLU A 1 97 ? 15.958 -5.047 -3.102 1.00 56.47 97 GLU A O 1
ATOM 795 N N . THR A 1 98 ? 14.375 -4.004 -4.310 1.00 60.09 98 THR A N 1
ATOM 796 C CA . THR A 1 98 ? 14.164 -2.909 -3.350 1.00 60.09 98 THR A CA 1
ATOM 797 C C . THR A 1 98 ? 12.938 -3.155 -2.461 1.00 60.09 98 THR A C 1
ATOM 799 O O . THR A 1 98 ? 11.804 -3.087 -2.956 1.00 60.09 98 THR A O 1
ATOM 802 N N . PRO A 1 99 ? 13.099 -3.398 -1.144 1.00 65.62 99 PRO A N 1
ATOM 803 C CA . PRO A 1 99 ? 11.969 -3.541 -0.234 1.00 65.62 99 PRO A CA 1
ATOM 804 C C . PRO A 1 99 ? 11.252 -2.198 -0.035 1.00 65.62 99 PRO A C 1
ATOM 806 O O . PRO A 1 99 ? 11.877 -1.144 0.053 1.00 65.62 99 PRO A O 1
ATOM 809 N N . GLY A 1 100 ? 9.922 -2.228 0.061 1.00 76.69 100 GLY A N 1
ATOM 810 C CA . GLY A 1 100 ? 9.156 -1.045 0.462 1.00 76.69 100 GLY A CA 1
ATOM 811 C C . GLY A 1 100 ? 9.322 -0.723 1.947 1.00 76.69 100 GLY A C 1
ATOM 812 O O . GLY A 1 100 ? 9.721 -1.573 2.745 1.00 76.69 100 GLY A O 1
ATOM 813 N N . TYR A 1 101 ? 8.972 0.501 2.328 1.00 82.62 101 TYR A N 1
ATOM 814 C CA . TYR A 1 101 ? 9.128 1.004 3.689 1.00 82.62 101 TYR A CA 1
ATOM 815 C C . TYR A 1 101 ? 7.780 1.327 4.342 1.00 82.62 101 TYR A C 1
ATOM 817 O O . TYR A 1 101 ? 6.876 1.853 3.693 1.00 82.62 101 TYR A O 1
ATOM 825 N N . LEU A 1 102 ? 7.662 1.024 5.641 1.00 86.12 102 LEU A N 1
ATOM 826 C CA . LEU A 1 102 ? 6.510 1.347 6.487 1.00 86.12 102 LEU A CA 1
ATOM 827 C C . LEU A 1 102 ? 6.873 2.428 7.503 1.00 86.12 102 LEU A C 1
ATOM 829 O O . LEU A 1 102 ? 7.768 2.233 8.328 1.00 86.12 102 LEU A O 1
ATOM 833 N N . ALA A 1 103 ? 6.113 3.521 7.498 1.00 85.81 103 ALA A N 1
ATOM 834 C CA . ALA A 1 103 ? 6.259 4.615 8.451 1.00 85.81 103 ALA A CA 1
ATOM 835 C C . ALA A 1 103 ? 4.931 4.904 9.165 1.00 85.81 103 ALA A C 1
ATOM 837 O O . ALA A 1 103 ? 3.882 4.872 8.512 1.00 85.81 103 ALA A O 1
ATOM 838 N N . PRO A 1 104 ? 4.944 5.234 10.469 1.00 84.50 104 PRO A N 1
ATOM 839 C CA . PRO A 1 104 ? 3.791 5.866 11.092 1.00 84.50 104 PRO A CA 1
ATOM 840 C C . PRO A 1 104 ? 3.575 7.247 10.462 1.00 84.50 104 PRO A C 1
ATOM 842 O O . PRO A 1 104 ? 4.535 7.942 10.122 1.00 84.50 104 PRO A O 1
ATOM 845 N N . VAL A 1 105 ? 2.319 7.649 10.307 1.00 80.38 105 VAL A N 1
ATOM 846 C CA . VAL A 1 105 ? 1.956 8.966 9.778 1.00 80.38 105 VAL A CA 1
ATOM 847 C C . VAL A 1 105 ? 0.974 9.627 10.726 1.00 80.38 105 VAL A C 1
ATOM 849 O O . VAL A 1 105 ? 0.028 9.005 11.199 1.00 80.38 105 VAL A O 1
ATOM 852 N N . THR A 1 106 ? 1.180 10.909 10.993 1.00 73.00 106 THR A N 1
ATOM 853 C CA . THR A 1 106 ? 0.175 11.746 11.639 1.00 73.00 106 THR A CA 1
ATOM 854 C C . THR A 1 106 ? -0.837 12.175 10.582 1.00 73.00 106 THR A C 1
ATOM 856 O O . THR A 1 106 ? -0.534 12.955 9.680 1.00 73.00 106 THR A O 1
ATOM 859 N N . TRP A 1 107 ? -2.050 11.628 10.649 1.00 59.62 107 TRP A N 1
ATOM 860 C CA . TRP A 1 107 ? -3.141 12.107 9.807 1.00 59.62 107 TRP A CA 1
ATOM 861 C C . TRP A 1 107 ? -3.594 13.474 10.324 1.00 59.62 107 TRP A C 1
ATOM 863 O O . TRP A 1 107 ? -4.228 13.564 11.371 1.00 59.62 107 TRP A O 1
ATOM 873 N N . ALA A 1 108 ? -3.265 14.539 9.595 1.00 58.75 108 ALA A N 1
ATOM 874 C CA . ALA A 1 108 ? -3.656 15.905 9.947 1.00 58.75 108 ALA A CA 1
ATOM 875 C C . ALA A 1 108 ? -5.133 16.228 9.620 1.00 58.75 108 ALA A C 1
ATOM 877 O O . ALA A 1 108 ? -5.548 17.377 9.741 1.00 58.75 108 ALA A O 1
ATOM 878 N N . GLY A 1 109 ? -5.931 15.239 9.200 1.00 53.78 109 GLY A N 1
ATOM 879 C CA . GLY A 1 109 ? -7.244 15.476 8.599 1.00 53.78 109 GLY A CA 1
ATOM 880 C C . GLY A 1 109 ? -7.143 15.794 7.101 1.00 53.78 109 GLY A C 1
ATOM 881 O O . GLY A 1 109 ? -6.039 15.890 6.559 1.00 53.78 109 GLY A O 1
ATOM 882 N N . PRO A 1 110 ? -8.282 15.946 6.403 1.00 50.62 110 PRO A N 1
ATOM 883 C CA . PRO A 1 110 ? -8.284 16.526 5.068 1.00 50.62 110 PRO A CA 1
ATOM 884 C C . PRO A 1 110 ? -7.723 17.950 5.156 1.00 50.62 110 PRO A C 1
ATOM 886 O O . PRO A 1 110 ? -8.370 18.853 5.682 1.00 50.62 110 PRO A O 1
ATOM 889 N N . THR A 1 111 ? -6.511 18.163 4.649 1.00 47.84 111 THR A N 1
ATOM 890 C CA . THR A 1 111 ? -6.050 19.513 4.351 1.00 47.84 111 THR A CA 1
ATOM 891 C C . THR A 1 111 ? -6.773 19.949 3.091 1.00 47.84 111 THR A C 1
ATOM 893 O O . THR A 1 111 ? -6.566 19.402 2.008 1.00 47.84 111 THR A O 1
ATOM 896 N N . THR A 1 112 ? -7.656 20.934 3.217 1.00 38.31 112 THR A N 1
ATOM 897 C CA . THR A 1 112 ? -8.145 21.679 2.063 1.00 38.31 112 THR A CA 1
ATOM 898 C C . THR A 1 112 ? -6.928 22.377 1.465 1.00 38.31 112 THR A C 1
ATOM 900 O O . THR A 1 112 ? -6.554 23.470 1.879 1.00 38.31 112 THR A O 1
ATOM 903 N N . ARG A 1 113 ? -6.232 21.725 0.529 1.00 40.41 113 ARG A N 1
ATOM 904 C CA . ARG A 1 113 ? -5.349 22.438 -0.388 1.00 40.41 113 ARG A CA 1
ATOM 905 C C . ARG A 1 113 ? -6.271 23.246 -1.287 1.00 40.41 113 ARG A C 1
ATOM 907 O O . ARG A 1 113 ? -6.695 22.784 -2.339 1.00 40.41 113 ARG A O 1
ATOM 914 N N . THR A 1 114 ? -6.628 24.443 -0.840 1.00 35.38 114 THR A N 1
ATOM 915 C CA . THR A 1 114 ? -7.077 25.483 -1.751 1.00 35.38 114 THR A CA 1
ATOM 916 C C . THR A 1 114 ? -5.880 25.748 -2.652 1.00 35.38 114 THR A C 1
ATOM 918 O O . THR A 1 114 ? -4.877 26.310 -2.214 1.00 35.38 114 THR A O 1
ATOM 921 N N . SER A 1 115 ? -5.926 25.254 -3.886 1.00 38.28 115 SER A N 1
ATOM 922 C CA . SER A 1 115 ? -5.028 25.734 -4.924 1.00 38.28 115 SER A CA 1
ATOM 923 C C . SER A 1 115 ? -5.363 27.206 -5.112 1.00 38.28 115 SER A C 1
ATOM 925 O O . SER A 1 115 ? -6.345 27.537 -5.772 1.00 38.28 115 SER A O 1
ATOM 927 N N . THR A 1 116 ? -4.611 28.098 -4.471 1.00 37.84 116 THR A N 1
ATOM 928 C CA . THR A 1 116 ? -4.648 29.514 -4.819 1.00 37.84 116 THR A CA 1
ATOM 929 C C . THR A 1 116 ? -4.060 29.602 -6.220 1.00 37.84 116 THR A C 1
ATOM 931 O O . THR A 1 116 ? -2.844 29.630 -6.391 1.00 37.84 116 THR A O 1
ATOM 934 N N . VAL A 1 117 ? -4.919 29.546 -7.236 1.00 42.31 117 VAL A N 1
ATOM 935 C CA . VAL A 1 117 ? -4.543 29.967 -8.581 1.00 42.31 117 VAL A CA 1
ATOM 936 C C . VAL A 1 117 ? -4.280 31.462 -8.458 1.00 42.31 117 VAL A C 1
ATOM 938 O O . VAL A 1 117 ? -5.206 32.251 -8.299 1.00 42.31 117 VAL A O 1
ATOM 941 N N . VAL A 1 118 ? -3.006 31.846 -8.424 1.00 47.00 118 VAL A N 1
ATOM 942 C CA . VAL A 1 118 ? -2.624 33.241 -8.618 1.00 47.00 118 VAL A CA 1
ATOM 943 C C . VAL A 1 118 ? -2.752 33.481 -10.117 1.00 47.00 118 VAL A C 1
ATOM 945 O O . VAL A 1 118 ? -1.852 33.146 -10.883 1.00 47.00 118 VAL A O 1
ATOM 948 N N . GLU A 1 119 ? -3.910 33.973 -10.554 1.00 42.59 119 GLU A N 1
ATOM 949 C CA . GLU A 1 119 ? -4.045 34.533 -11.896 1.00 42.59 119 GLU A CA 1
ATOM 950 C C . GLU A 1 119 ? -3.197 35.807 -11.947 1.00 42.59 119 GLU A C 1
ATOM 952 O O . GLU A 1 119 ? -3.594 36.863 -11.453 1.00 42.59 119 GLU A O 1
ATOM 957 N N . ASN A 1 120 ? -1.997 35.711 -12.520 1.00 43.00 120 ASN A N 1
ATOM 958 C CA . ASN A 1 120 ? -1.271 36.892 -12.964 1.00 43.00 120 ASN A CA 1
ATOM 959 C C . ASN A 1 120 ? -2.012 37.451 -14.182 1.00 43.00 120 ASN A C 1
ATOM 961 O O . ASN A 1 120 ? -1.761 37.050 -15.316 1.00 43.00 120 ASN A O 1
ATOM 965 N N . VAL A 1 121 ? -2.958 38.356 -13.941 1.00 45.62 121 VAL A N 1
ATOM 966 C CA . VAL A 1 121 ? -3.540 39.183 -14.998 1.00 45.62 121 VAL A CA 1
ATOM 967 C C . VAL A 1 121 ? -2.490 40.227 -15.379 1.00 45.62 121 VAL A C 1
ATOM 969 O O . VAL A 1 121 ? -2.374 41.276 -14.745 1.00 45.62 121 VAL A O 1
ATOM 972 N N . GLU A 1 122 ? -1.678 39.921 -16.390 1.00 44.88 122 GLU A N 1
ATOM 973 C CA . GLU A 1 122 ? -0.862 40.928 -17.066 1.00 44.88 122 GLU A CA 1
ATOM 974 C C . GLU A 1 122 ? -1.800 41.873 -17.829 1.00 44.88 122 GLU A C 1
ATOM 976 O O . GLU A 1 122 ? -2.338 41.541 -18.885 1.00 44.88 122 GLU A O 1
ATOM 981 N N . ASN A 1 123 ? -2.027 43.061 -17.267 1.00 42.75 123 ASN A N 1
ATOM 982 C CA . ASN A 1 123 ? -2.661 44.164 -17.979 1.00 42.75 123 ASN A CA 1
ATOM 983 C C . ASN A 1 123 ? -1.668 44.712 -19.011 1.00 42.75 123 ASN A C 1
ATOM 985 O O . ASN A 1 123 ? -0.803 45.520 -18.671 1.00 42.75 123 ASN A O 1
ATOM 989 N N . TYR A 1 124 ? -1.803 44.291 -20.266 1.00 43.69 124 TYR A N 1
ATOM 990 C CA . TYR A 1 124 ? -1.215 45.007 -21.396 1.00 43.69 124 TYR A CA 1
ATOM 991 C C . TYR A 1 124 ? -2.103 46.216 -21.714 1.00 43.69 124 TYR A C 1
ATOM 993 O O . TYR A 1 124 ? -3.173 46.055 -22.301 1.00 43.69 124 TYR A O 1
ATOM 1001 N N . ASN A 1 125 ? -1.657 47.405 -21.303 1.00 46.00 125 ASN A N 1
ATOM 1002 C CA . ASN A 1 125 ? -2.100 48.693 -21.848 1.00 46.00 125 ASN A CA 1
ATOM 1003 C C . ASN A 1 125 ? -0.960 49.307 -22.657 1.00 46.00 125 ASN A C 1
ATOM 1005 O O . ASN A 1 125 ? 0.179 49.298 -22.137 1.00 46.00 125 ASN A O 1
#

Sequence (125 aa):
MRKSLTVDVLNRIYRASPGEVIDGKYVRMFGHYEASGNDLNEDAGVDEYTIGILYSFSFKDLTDDFFWRYSRVLDRASEPGTSTDVVYKPLFSRDYETPGYLAPVTWAGPTTRTSTVVENVENYN

Secondary structure (DSSP, 8-state):
------HHHHHHHHHSPTT-EETTTEEEEEEEEEEEEPP--GGGS-----EEEEEEEEEEETTT--EEEEEEEPPEEP-TT-SS--EE--SS-S--SS--EEEEE--------------------